Protein AF-A0AAX4EZB4-F1 (afdb_monomer_lite)

Foldseek 3Di:
DAAPPVPDPADDQPADLVLADAPEEAEDPDPCCVQPVVVVVSCCCRVPVDNHDHDYDYPDDDPVVVVVCVVRVNDDDDDDDDPVHPLVVLLVLLVVLVQLLQAALVRHGDDDDDPCSVQSVVLNVPADQALRSLLSVCPPCVVNNPVQSVPPVSSVSNRVSNVCCNPPNDVVSVVVVVD

Secondary structure (DSSP, 8-state):
---TTTTSSS----S-GGG-EEEEEEE---HHHHHTHHHHHHHHHHHH---EEEEEE-SSS-HHHHHHHHHTTT--------TT-HHHHHHHHHHHHHHTTSB-TTS-B-----TTHHHHHHHHHTS-TTHHHHHHHHT-HHHHTTTTTT-HHHHHHHHHHHHHHHHHHHHHHHHTT--

pLDDT: mean 82.61, std 13.81, range [34.97, 97.69]

Structure (mmCIF, N/CA/C/O backbone):
data_AF-A0AAX4EZB4-F1
#
_entry.id   AF-A0AAX4EZB4-F1
#
loop_
_atom_site.group_PDB
_atom_site.id
_atom_site.type_symbol
_atom_site.label_atom_id
_atom_site.label_alt_id
_atom_site.label_comp_id
_atom_site.label_asym_id
_atom_site.label_entity_id
_atom_site.label_seq_id
_atom_site.pdbx_PDB_ins_code
_atom_site.Cartn_x
_atom_site.Cartn_y
_atom_site.Cartn_z
_atom_site.occupancy
_atom_site.B_iso_or_equiv
_atom_site.auth_seq_id
_atom_site.auth_comp_id
_atom_site.auth_asym_id
_atom_site.auth_atom_id
_atom_site.pdbx_PDB_model_num
ATOM 1 N N . MET A 1 1 ? 26.444 1.583 2.476 1.00 36.88 1 MET A N 1
ATOM 2 C CA . MET A 1 1 ? 25.646 0.411 2.890 1.00 36.88 1 MET A CA 1
ATOM 3 C C . MET A 1 1 ? 24.762 0.044 1.710 1.00 36.88 1 MET A C 1
ATOM 5 O O . MET A 1 1 ? 23.974 0.875 1.289 1.00 36.88 1 MET A O 1
ATOM 9 N N . THR A 1 2 ? 25.016 -1.103 1.090 1.00 35.97 2 THR A N 1
ATOM 10 C CA . THR A 1 2 ? 24.441 -1.549 -0.190 1.00 35.97 2 THR A CA 1
ATOM 11 C C . THR A 1 2 ? 22.992 -2.043 -0.032 1.00 35.97 2 THR A C 1
ATOM 13 O O . THR A 1 2 ? 22.628 -2.593 1.004 1.00 35.97 2 THR A O 1
ATOM 16 N N . ALA A 1 3 ? 22.160 -1.765 -1.040 1.00 39.91 3 ALA A N 1
ATOM 17 C CA . ALA A 1 3 ? 20.698 -1.687 -0.982 1.00 39.91 3 ALA A CA 1
ATOM 18 C C . ALA A 1 3 ? 19.960 -2.981 -0.565 1.00 39.91 3 ALA A C 1
ATOM 20 O O . ALA A 1 3 ? 20.114 -4.045 -1.160 1.00 39.91 3 ALA A O 1
ATOM 21 N N . SER A 1 4 ? 19.076 -2.834 0.428 1.00 57.78 4 SER A N 1
ATOM 22 C CA . SER A 1 4 ? 18.297 -3.884 1.109 1.00 57.78 4 SER A CA 1
ATOM 23 C C . SER A 1 4 ? 17.141 -4.495 0.292 1.00 57.78 4 SER A C 1
ATOM 25 O O . SER A 1 4 ? 16.483 -5.404 0.794 1.00 57.78 4 SER A O 1
ATOM 27 N N . LEU A 1 5 ? 16.846 -4.012 -0.921 1.00 54.12 5 LEU A N 1
ATOM 28 C CA . LEU A 1 5 ? 15.716 -4.516 -1.723 1.00 54.12 5 LEU A CA 1
ATOM 29 C C . LEU A 1 5 ? 16.080 -5.725 -2.597 1.00 54.12 5 LEU A C 1
ATOM 31 O O . LEU A 1 5 ? 15.217 -6.543 -2.893 1.00 54.12 5 LEU A O 1
ATOM 35 N N . LEU A 1 6 ? 17.356 -5.895 -2.960 1.00 53.31 6 LEU A N 1
ATOM 36 C CA . LEU A 1 6 ? 17.802 -6.996 -3.830 1.00 53.31 6 LEU A CA 1
ATOM 37 C C . LEU A 1 6 ? 17.779 -8.379 -3.152 1.00 53.31 6 LEU A C 1
ATOM 39 O O . LEU A 1 6 ? 17.970 -9.392 -3.829 1.00 53.31 6 LEU A O 1
ATOM 43 N N . THR A 1 7 ? 17.555 -8.410 -1.835 1.00 52.34 7 THR A N 1
ATOM 44 C CA . THR A 1 7 ? 17.417 -9.616 -1.006 1.00 52.34 7 THR A CA 1
ATOM 45 C C . THR A 1 7 ? 15.968 -9.911 -0.607 1.00 52.34 7 THR A C 1
ATOM 47 O O . THR A 1 7 ? 15.724 -10.890 0.098 1.00 52.34 7 THR A O 1
ATOM 50 N N . ALA A 1 8 ? 15.002 -9.087 -1.027 1.00 58.41 8 ALA A N 1
ATOM 51 C CA . ALA A 1 8 ? 13.588 -9.372 -0.812 1.00 58.41 8 ALA A CA 1
ATOM 52 C C . ALA A 1 8 ? 13.149 -10.575 -1.664 1.00 58.41 8 ALA A C 1
ATOM 54 O O . ALA A 1 8 ? 13.611 -10.741 -2.793 1.00 58.41 8 ALA A O 1
ATOM 55 N N . ASN A 1 9 ? 12.235 -11.398 -1.141 1.00 64.25 9 ASN A N 1
ATOM 56 C CA . ASN A 1 9 ? 11.574 -12.448 -1.918 1.00 64.25 9 ASN A CA 1
ATOM 57 C C . ASN A 1 9 ? 10.537 -11.809 -2.863 1.00 64.25 9 ASN A C 1
ATOM 59 O O . ASN A 1 9 ? 9.343 -11.797 -2.577 1.00 64.25 9 ASN A O 1
ATOM 63 N N . ALA A 1 10 ? 11.025 -11.175 -3.929 1.00 66.62 10 ALA A N 1
ATOM 64 C CA . ALA A 1 10 ? 10.247 -10.434 -4.914 1.00 66.62 10 ALA A CA 1
ATOM 65 C C . ALA A 1 10 ? 10.861 -10.604 -6.310 1.00 66.62 10 ALA A C 1
ATOM 67 O O . ALA A 1 10 ? 12.067 -10.834 -6.443 1.00 66.62 10 ALA A O 1
ATOM 68 N N . GLN A 1 11 ? 10.040 -10.458 -7.353 1.00 71.19 11 GLN A N 1
ATOM 69 C CA . GLN A 1 11 ? 10.550 -10.349 -8.718 1.00 71.19 11 GLN A CA 1
ATOM 70 C C . GLN A 1 11 ? 11.429 -9.097 -8.821 1.00 71.19 11 GLN A C 1
ATOM 72 O O . GLN A 1 11 ? 11.089 -8.035 -8.295 1.00 71.19 11 GLN A O 1
ATOM 77 N N . ARG A 1 12 ? 12.591 -9.248 -9.454 1.00 79.12 12 ARG A N 1
ATOM 78 C CA . ARG A 1 12 ? 13.566 -8.172 -9.656 1.00 79.12 12 ARG A CA 1
ATOM 79 C C . ARG A 1 12 ? 13.613 -7.826 -11.142 1.00 79.12 12 ARG A C 1
ATOM 81 O O . ARG A 1 12 ? 13.384 -8.739 -11.937 1.00 79.12 12 ARG A O 1
ATOM 88 N N . PRO A 1 13 ? 13.973 -6.582 -11.504 1.00 83.25 13 PRO A N 1
ATOM 89 C CA . PRO A 1 13 ? 14.314 -6.257 -12.882 1.00 83.25 13 PRO A CA 1
ATOM 90 C C . PRO A 1 13 ? 15.377 -7.234 -13.394 1.00 83.25 13 PRO A C 1
ATOM 92 O O . PRO A 1 13 ? 16.425 -7.397 -12.762 1.00 83.25 13 PRO A O 1
ATOM 95 N N . ASP A 1 14 ? 15.089 -7.907 -14.501 1.00 86.75 14 ASP A N 1
ATOM 96 C CA . ASP A 1 14 ? 15.988 -8.837 -15.193 1.00 86.75 14 ASP A CA 1
ATOM 97 C C . ASP A 1 14 ? 16.670 -8.199 -16.418 1.00 86.75 14 ASP A C 1
ATOM 99 O O . ASP A 1 14 ? 17.411 -8.863 -17.141 1.00 86.75 14 ASP A O 1
ATOM 103 N N . TYR A 1 15 ? 16.483 -6.889 -16.595 1.00 90.50 15 TYR A N 1
ATOM 104 C CA . TYR A 1 15 ? 17.091 -6.049 -17.623 1.00 90.50 15 TYR A CA 1
ATOM 105 C C . TYR A 1 15 ? 18.150 -5.091 -17.040 1.00 90.50 15 TYR A C 1
ATOM 107 O O . TYR A 1 15 ? 18.144 -4.761 -15.849 1.00 90.50 15 TYR A O 1
ATOM 115 N N . ASP A 1 16 ? 19.073 -4.612 -17.884 1.00 93.00 16 ASP A N 1
ATOM 116 C CA . ASP A 1 16 ? 20.073 -3.614 -17.481 1.00 93.00 16 ASP A CA 1
ATOM 117 C C . ASP A 1 16 ? 19.434 -2.227 -17.366 1.00 93.00 16 ASP A C 1
ATOM 119 O O . ASP A 1 16 ? 19.157 -1.551 -18.350 1.00 93.00 16 ASP A O 1
ATOM 123 N N . ARG A 1 17 ? 19.230 -1.763 -16.135 1.00 93.19 17 ARG A N 1
ATOM 124 C CA . ARG A 1 17 ? 18.614 -0.458 -15.858 1.00 93.19 17 ARG A CA 1
ATOM 125 C C . ARG A 1 17 ? 19.405 0.725 -16.424 1.00 93.19 17 ARG A C 1
ATOM 127 O O . ARG A 1 17 ? 18.817 1.785 -16.618 1.00 93.19 17 ARG A O 1
ATOM 134 N N . ASN A 1 18 ? 20.700 0.563 -16.708 1.00 93.56 18 ASN A N 1
ATOM 135 C CA . ASN A 1 18 ? 21.517 1.628 -17.296 1.00 93.56 18 ASN A CA 1
ATOM 136 C C . ASN A 1 18 ? 21.177 1.898 -18.769 1.00 93.56 18 ASN A C 1
ATOM 138 O O . ASN A 1 18 ? 21.615 2.911 -19.310 1.00 93.56 18 ASN A O 1
ATOM 142 N N . THR A 1 19 ? 20.399 1.026 -19.421 1.00 92.19 19 THR A N 1
ATOM 143 C CA . THR A 1 19 ? 19.931 1.252 -20.795 1.00 92.19 19 THR A CA 1
ATOM 144 C C . THR A 1 19 ? 18.687 2.137 -20.856 1.00 92.19 19 THR A C 1
ATOM 146 O O . THR A 1 19 ? 18.331 2.601 -21.938 1.00 92.19 19 THR A O 1
ATOM 149 N N . LEU A 1 20 ? 18.016 2.391 -19.725 1.00 92.94 20 LEU A N 1
ATOM 150 C CA . LEU A 1 20 ? 16.841 3.258 -19.677 1.00 92.94 20 LEU A CA 1
ATOM 151 C C . LEU A 1 20 ? 17.232 4.732 -19.855 1.00 92.94 20 LEU A C 1
ATOM 153 O O . LEU A 1 20 ? 18.120 5.253 -19.184 1.00 92.94 20 LEU A O 1
ATOM 157 N N . THR A 1 21 ? 16.496 5.434 -20.714 1.00 93.50 21 THR A N 1
ATOM 158 C CA . THR A 1 21 ? 16.595 6.883 -20.919 1.00 93.50 21 THR A CA 1
ATOM 159 C C . THR A 1 21 ? 15.369 7.564 -20.307 1.00 93.50 21 THR A C 1
ATOM 161 O O . THR A 1 21 ? 14.255 7.108 -20.559 1.00 93.50 21 THR A O 1
ATOM 164 N N . PRO A 1 22 ? 15.500 8.669 -19.546 1.00 91.81 22 PRO A N 1
ATOM 165 C CA . PRO A 1 22 ? 14.348 9.407 -19.029 1.00 91.81 22 PRO A CA 1
ATOM 166 C C . PRO A 1 22 ? 13.585 10.078 -20.183 1.00 91.81 22 PRO A C 1
ATOM 168 O O . PRO A 1 22 ? 13.890 11.196 -20.594 1.00 91.81 22 PRO A O 1
ATOM 171 N N . ARG A 1 23 ? 12.601 9.363 -20.733 1.00 93.88 23 ARG A N 1
ATOM 172 C CA . ARG A 1 23 ? 11.768 9.784 -21.872 1.00 93.88 23 ARG A CA 1
ATOM 173 C C . ARG A 1 23 ? 10.395 10.281 -21.428 1.00 93.88 23 ARG A C 1
ATOM 175 O O . ARG A 1 23 ? 9.722 10.968 -22.192 1.00 93.88 23 ARG A O 1
ATOM 182 N N . ILE A 1 24 ? 9.987 9.951 -20.202 1.00 88.00 24 ILE A N 1
ATOM 183 C CA . ILE A 1 24 ? 8.698 10.339 -19.628 1.00 88.00 24 ILE A CA 1
ATOM 184 C C . ILE A 1 24 ? 8.943 11.167 -18.372 1.00 88.00 24 ILE A C 1
ATOM 186 O O . ILE A 1 24 ? 9.644 10.726 -17.469 1.00 88.00 24 ILE A O 1
ATOM 190 N N . VAL A 1 25 ? 8.328 12.346 -18.286 1.00 93.88 25 VAL A N 1
ATOM 191 C CA . VAL A 1 25 ? 8.237 13.101 -17.030 1.00 93.88 25 VAL A CA 1
ATOM 192 C C . VAL A 1 25 ? 6.887 12.805 -16.392 1.00 93.88 25 VAL A C 1
ATOM 194 O O . VAL A 1 25 ? 5.853 12.960 -17.044 1.00 93.88 25 VAL A O 1
ATOM 197 N N . HIS A 1 26 ? 6.886 12.386 -15.129 1.00 87.00 26 HIS A N 1
ATOM 198 C CA . HIS A 1 26 ? 5.665 12.148 -14.365 1.00 87.00 26 HIS A CA 1
ATOM 199 C C . HIS A 1 26 ? 5.576 13.123 -13.190 1.00 87.00 26 HIS A C 1
ATOM 201 O O . HIS A 1 26 ? 6.514 13.266 -12.407 1.00 87.00 26 HIS A O 1
ATOM 207 N N . LEU A 1 27 ? 4.442 13.819 -13.082 1.00 91.38 27 LEU A N 1
ATOM 208 C CA . LEU A 1 27 ? 4.181 14.783 -12.018 1.00 91.38 27 LEU A CA 1
ATOM 209 C C . LEU A 1 27 ? 3.290 14.124 -10.959 1.00 91.38 27 LEU A C 1
ATOM 211 O O . LEU A 1 27 ? 2.111 13.884 -11.210 1.00 91.38 27 LEU A O 1
ATOM 215 N N . GLY A 1 28 ? 3.854 13.855 -9.782 1.00 87.19 28 GLY A N 1
ATOM 216 C CA . GLY A 1 28 ? 3.181 13.209 -8.656 1.00 87.19 28 GLY A CA 1
ATOM 217 C C . GLY A 1 28 ? 3.547 11.732 -8.498 1.00 87.19 28 GLY A C 1
ATOM 218 O O . GLY A 1 28 ? 2.806 10.846 -8.914 1.00 87.19 28 GLY A O 1
ATOM 219 N N . PHE A 1 29 ? 4.650 11.454 -7.803 1.00 88.31 29 PHE A N 1
ATOM 220 C CA . PHE A 1 29 ? 5.124 10.117 -7.441 1.00 88.31 29 PHE A CA 1
ATOM 221 C C . PHE A 1 29 ? 4.273 9.464 -6.331 1.00 88.31 29 PHE A C 1
ATOM 223 O O . PHE A 1 29 ? 4.715 9.196 -5.207 1.00 88.31 29 PHE A O 1
ATOM 230 N N . GLY A 1 30 ? 3.004 9.215 -6.644 1.00 84.62 30 GLY A N 1
ATOM 231 C CA . GLY A 1 30 ? 2.021 8.609 -5.751 1.00 84.62 30 GLY A CA 1
ATOM 232 C C . GLY A 1 30 ? 1.993 7.078 -5.799 1.00 84.62 30 GLY A C 1
ATOM 233 O O . GLY A 1 30 ? 2.641 6.433 -6.624 1.00 84.62 30 GLY A O 1
ATOM 234 N N . ALA A 1 31 ? 1.190 6.478 -4.916 1.00 82.56 31 ALA A N 1
ATOM 235 C CA . ALA A 1 31 ? 1.007 5.025 -4.866 1.00 82.56 31 ALA A CA 1
ATOM 236 C C . ALA A 1 31 ? 0.412 4.457 -6.166 1.00 82.56 31 ALA A C 1
ATOM 238 O O . ALA A 1 31 ? 0.851 3.408 -6.627 1.00 82.56 31 ALA A O 1
ATOM 239 N N . PHE A 1 32 ? -0.537 5.170 -6.785 1.00 79.88 32 PHE A N 1
ATOM 240 C CA . PHE A 1 32 ? -1.159 4.737 -8.037 1.00 79.88 32 PHE A CA 1
ATOM 241 C C . PHE A 1 32 ? -0.161 4.699 -9.199 1.00 79.88 32 PHE A C 1
ATOM 243 O O . PHE A 1 32 ? -0.097 3.695 -9.899 1.00 79.88 32 PHE A O 1
ATOM 250 N N . HIS A 1 33 ? 0.668 5.742 -9.347 1.00 88.56 33 HIS A N 1
ATOM 251 C CA . HIS A 1 33 ? 1.723 5.774 -10.363 1.00 88.56 33 HIS A CA 1
ATOM 252 C C . HIS A 1 33 ? 2.623 4.535 -10.288 1.00 88.56 33 HIS A C 1
ATOM 254 O O . HIS A 1 33 ? 2.793 3.808 -11.271 1.00 88.56 33 HIS A O 1
ATOM 260 N N . ARG A 1 34 ? 3.129 4.265 -9.079 1.00 89.25 34 ARG A N 1
ATOM 261 C CA . ARG A 1 34 ? 3.994 3.118 -8.796 1.00 89.25 34 ARG A CA 1
ATOM 262 C C . ARG A 1 34 ? 3.326 1.781 -9.090 1.00 89.25 34 ARG A C 1
ATOM 264 O O . ARG A 1 34 ? 3.976 0.902 -9.634 1.00 89.25 34 ARG A O 1
ATOM 271 N N . ALA A 1 35 ? 2.059 1.617 -8.715 1.00 80.88 35 ALA A N 1
ATOM 272 C CA . ALA A 1 35 ? 1.343 0.350 -8.849 1.00 80.88 35 ALA A CA 1
ATOM 273 C C . ALA A 1 35 ? 0.746 0.114 -10.247 1.00 80.88 35 ALA A C 1
ATOM 275 O O . ALA A 1 35 ? 0.222 -0.968 -10.499 1.00 80.88 35 ALA A O 1
ATOM 276 N N . HIS A 1 36 ? 0.785 1.110 -11.137 1.00 71.31 36 HIS A N 1
ATOM 277 C CA . HIS A 1 36 ? 0.140 1.030 -12.443 1.00 71.31 36 HIS A CA 1
ATOM 278 C C . HIS A 1 36 ? 1.087 1.417 -13.584 1.00 71.31 36 HIS A C 1
ATOM 280 O O . HIS A 1 36 ? 1.629 0.537 -14.243 1.00 71.31 36 HIS A O 1
ATOM 286 N N . GLN A 1 37 ? 1.312 2.710 -13.843 1.00 86.12 37 GLN A N 1
ATOM 287 C CA . GLN A 1 37 ? 2.099 3.163 -14.999 1.00 86.12 37 GLN A CA 1
ATOM 288 C C . GLN A 1 37 ? 3.545 2.654 -14.947 1.00 86.12 37 GLN A C 1
ATOM 290 O O . GLN A 1 37 ? 4.060 2.178 -15.958 1.00 86.12 37 GLN A O 1
ATOM 295 N N . ALA A 1 38 ? 4.173 2.703 -13.769 1.00 89.62 38 ALA A N 1
ATOM 296 C CA . ALA A 1 38 ? 5.540 2.226 -13.601 1.00 89.62 38 ALA A CA 1
ATOM 297 C C . ALA A 1 38 ? 5.659 0.703 -13.803 1.00 89.62 38 ALA A C 1
ATOM 299 O O . ALA A 1 38 ? 6.639 0.253 -14.386 1.00 89.62 38 ALA A O 1
ATOM 300 N N . VAL A 1 39 ? 4.640 -0.080 -13.415 1.00 86.56 39 VAL A N 1
ATOM 301 C CA . VAL A 1 39 ? 4.594 -1.538 -13.653 1.00 86.56 39 VAL A CA 1
ATOM 302 C C . VAL A 1 39 ? 4.567 -1.857 -15.148 1.00 86.56 39 VAL A C 1
ATOM 304 O O . VAL A 1 39 ? 5.266 -2.760 -15.598 1.00 86.56 39 VAL A O 1
ATOM 307 N N . TYR A 1 40 ? 3.792 -1.115 -15.945 1.00 79.94 40 TYR A N 1
ATOM 308 C CA . TYR A 1 40 ? 3.778 -1.324 -17.397 1.00 79.94 40 TYR A CA 1
ATOM 309 C C . TYR A 1 40 ? 5.114 -0.962 -18.047 1.00 79.94 40 TYR A C 1
ATOM 311 O O . TYR A 1 40 ? 5.566 -1.686 -18.929 1.00 79.94 40 TYR A O 1
ATOM 319 N N . ALA A 1 41 ? 5.759 0.128 -17.623 1.00 88.00 41 ALA A N 1
ATOM 320 C CA . ALA A 1 41 ? 7.075 0.488 -18.147 1.00 88.00 41 ALA A CA 1
ATOM 321 C C . ALA A 1 41 ? 8.152 -0.541 -17.772 1.00 88.00 41 ALA A C 1
ATOM 323 O O . ALA A 1 41 ? 8.954 -0.904 -18.628 1.00 88.00 41 ALA A O 1
ATOM 324 N N . ASP A 1 42 ? 8.120 -1.061 -16.543 1.00 89.81 42 ASP A N 1
ATOM 325 C CA . ASP A 1 42 ? 8.998 -2.145 -16.091 1.00 89.81 42 ASP A CA 1
ATOM 326 C C . ASP A 1 42 ? 8.815 -3.417 -16.938 1.00 89.81 42 ASP A C 1
ATOM 328 O O . ASP A 1 42 ? 9.790 -3.952 -17.462 1.00 89.81 42 ASP A O 1
ATOM 332 N N . ARG A 1 43 ? 7.562 -3.832 -17.189 1.00 84.06 43 ARG A N 1
ATOM 333 C CA . ARG A 1 43 ? 7.253 -4.955 -18.096 1.00 84.06 43 ARG A CA 1
ATOM 334 C C . ARG A 1 43 ? 7.738 -4.712 -19.523 1.00 84.06 43 ARG A C 1
ATOM 336 O O . ARG A 1 43 ? 8.300 -5.610 -20.135 1.00 84.06 43 ARG A O 1
ATOM 343 N N . LEU A 1 44 ? 7.557 -3.506 -20.067 1.00 86.25 44 LEU A N 1
ATOM 344 C CA . LEU A 1 44 ? 8.050 -3.169 -21.408 1.00 86.25 44 LEU A CA 1
ATOM 345 C C . LEU A 1 44 ? 9.583 -3.218 -21.490 1.00 86.25 44 LEU A C 1
ATOM 347 O O . LEU A 1 44 ? 10.125 -3.621 -22.519 1.00 86.25 44 LEU A O 1
ATOM 351 N N . ALA A 1 45 ? 10.286 -2.808 -20.435 1.00 89.50 45 ALA A N 1
ATOM 352 C CA . ALA A 1 45 ? 11.740 -2.912 -20.372 1.00 89.50 45 ALA A CA 1
ATOM 353 C C . ALA A 1 45 ? 12.194 -4.381 -20.317 1.00 89.50 45 ALA A C 1
ATOM 355 O O . ALA A 1 45 ? 13.061 -4.776 -21.096 1.00 89.50 45 ALA A O 1
ATOM 356 N N . ALA A 1 46 ? 11.553 -5.195 -19.472 1.00 86.38 46 ALA A N 1
ATOM 357 C CA . ALA A 1 46 ? 11.866 -6.614 -19.295 1.00 86.38 46 ALA A CA 1
ATOM 358 C C . ALA A 1 46 ? 11.534 -7.472 -20.530 1.00 86.38 46 ALA A C 1
ATOM 360 O O . ALA A 1 46 ? 12.367 -8.226 -21.027 1.00 86.38 46 ALA A O 1
ATOM 361 N N . GLU A 1 47 ? 10.314 -7.347 -21.052 1.00 91.50 47 GLU A N 1
ATOM 362 C CA . GLU A 1 47 ? 9.763 -8.269 -22.055 1.00 91.50 47 GLU A CA 1
ATOM 363 C C . GLU A 1 47 ? 9.982 -7.785 -23.496 1.00 91.50 47 GLU A C 1
ATOM 365 O O . GLU A 1 47 ? 9.935 -8.577 -24.440 1.00 91.50 47 GLU A O 1
ATOM 370 N N . HIS A 1 48 ? 10.229 -6.485 -23.684 1.00 92.31 48 HIS A N 1
ATOM 371 C CA . HIS A 1 48 ? 10.285 -5.859 -25.008 1.00 92.31 48 HIS A CA 1
ATOM 372 C C . HIS A 1 48 ? 11.512 -4.968 -25.233 1.00 92.31 48 HIS A C 1
ATOM 374 O O . HIS A 1 48 ? 11.566 -4.271 -26.247 1.00 92.31 48 HIS A O 1
ATOM 380 N N . ALA A 1 49 ? 12.495 -4.993 -24.324 1.00 92.25 49 ALA A N 1
ATOM 381 C CA . ALA A 1 49 ? 13.718 -4.189 -24.404 1.00 92.25 49 ALA A CA 1
ATOM 382 C C . ALA A 1 49 ? 13.452 -2.683 -24.612 1.00 92.25 49 ALA A C 1
ATOM 384 O O . ALA A 1 49 ? 14.219 -1.987 -25.282 1.00 92.25 49 ALA A O 1
ATOM 385 N N . SER A 1 50 ? 12.344 -2.178 -24.062 1.00 94.06 50 SER A N 1
ATOM 386 C CA . SER A 1 50 ? 12.043 -0.748 -24.074 1.00 94.06 50 SER A CA 1
ATOM 387 C C . SER A 1 50 ? 13.095 0.027 -23.285 1.00 94.06 50 SER A C 1
ATOM 389 O O . SER A 1 50 ? 13.470 -0.360 -22.181 1.00 94.06 50 SER A O 1
ATOM 391 N N . ASP A 1 51 ? 13.525 1.166 -23.821 1.00 95.44 51 ASP A N 1
ATOM 392 C CA . ASP A 1 51 ? 14.459 2.081 -23.164 1.00 95.44 51 ASP A CA 1
ATOM 393 C C . ASP A 1 51 ? 13.754 3.279 -22.497 1.00 95.44 51 ASP A C 1
ATOM 395 O O . ASP A 1 51 ? 14.393 4.269 -22.138 1.00 95.44 51 ASP A O 1
ATOM 399 N N . TRP A 1 52 ? 12.429 3.227 -22.345 1.00 94.38 52 TRP A N 1
ATOM 400 C CA . TRP A 1 52 ? 11.634 4.324 -21.794 1.00 94.38 52 TRP A CA 1
ATOM 401 C C . TRP A 1 52 ? 11.650 4.319 -20.264 1.00 94.38 52 TRP A C 1
ATOM 403 O O . TRP A 1 52 ? 10.889 3.605 -19.618 1.00 94.38 52 TRP A O 1
ATOM 413 N N . GLY A 1 53 ? 12.496 5.170 -19.689 1.00 91.44 53 GLY A N 1
ATOM 414 C CA . GLY A 1 53 ? 12.544 5.473 -18.262 1.00 91.44 53 GLY A CA 1
ATOM 415 C C . GLY A 1 53 ? 11.721 6.704 -17.864 1.00 91.44 53 GLY A C 1
ATOM 416 O O . GLY A 1 53 ? 11.410 7.577 -18.686 1.00 91.44 53 GLY A O 1
ATOM 417 N N . TYR A 1 54 ? 11.420 6.785 -16.567 1.00 93.50 54 TYR A N 1
ATOM 418 C CA . TYR A 1 54 ? 10.723 7.906 -15.937 1.00 93.50 54 TYR A CA 1
ATOM 419 C C . TYR A 1 54 ? 11.681 8.908 -15.281 1.00 93.50 54 TYR A C 1
ATOM 421 O O . TYR A 1 54 ? 12.718 8.551 -14.724 1.00 93.50 54 TYR A O 1
ATOM 429 N N . CYS A 1 55 ? 11.278 10.175 -15.305 1.00 92.69 55 CYS A N 1
ATOM 430 C CA . CYS A 1 55 ? 11.724 11.224 -14.405 1.00 92.69 55 CYS A CA 1
ATOM 431 C C . CYS A 1 55 ? 10.522 11.661 -13.560 1.00 92.69 55 CYS A C 1
ATOM 433 O O . CYS A 1 55 ? 9.628 12.362 -14.041 1.00 92.69 55 CYS A O 1
ATOM 435 N N . ASP A 1 56 ? 10.490 11.209 -12.311 1.00 90.94 56 ASP A N 1
ATOM 436 C CA . ASP A 1 56 ? 9.423 11.523 -11.367 1.00 90.94 56 ASP A CA 1
ATOM 437 C C . ASP A 1 56 ? 9.692 12.832 -10.623 1.00 90.94 56 ASP A C 1
ATOM 439 O O . ASP A 1 56 ? 10.773 13.049 -10.069 1.00 90.94 56 ASP A O 1
ATOM 443 N N . ILE A 1 57 ? 8.682 13.699 -10.581 1.00 86.88 57 ILE A N 1
ATOM 444 C CA . ILE A 1 57 ? 8.736 15.002 -9.919 1.00 86.88 57 ILE A CA 1
ATOM 445 C C . ILE A 1 57 ? 7.517 15.144 -9.010 1.00 86.88 57 ILE A C 1
ATOM 447 O O . ILE A 1 57 ? 6.381 15.011 -9.458 1.00 86.88 57 ILE A O 1
ATOM 451 N N . ASN A 1 58 ? 7.737 15.499 -7.745 1.00 84.50 58 ASN A N 1
ATOM 452 C CA . ASN A 1 58 ? 6.677 15.997 -6.873 1.00 84.50 58 ASN A CA 1
ATOM 453 C C . ASN A 1 58 ? 6.720 17.524 -6.839 1.00 84.50 58 ASN A C 1
ATOM 455 O O . ASN A 1 58 ? 7.769 18.106 -6.575 1.00 84.50 58 ASN A O 1
ATOM 459 N N . LEU A 1 59 ? 5.583 18.168 -7.116 1.00 80.81 59 LEU A N 1
ATOM 460 C CA . LEU A 1 59 ? 5.465 19.629 -7.069 1.00 80.81 59 LEU A CA 1
ATOM 461 C C . LEU A 1 59 ? 5.113 20.145 -5.666 1.00 80.81 59 LEU A C 1
ATOM 463 O O . LEU A 1 59 ? 5.491 21.258 -5.318 1.00 80.81 59 LEU A O 1
ATOM 467 N N . ILE A 1 60 ? 4.372 19.355 -4.882 1.00 79.06 60 ILE A N 1
ATOM 468 C CA . ILE A 1 60 ? 3.921 19.688 -3.527 1.00 79.06 60 ILE A CA 1
ATOM 469 C C . ILE A 1 60 ? 3.959 18.404 -2.690 1.00 79.06 60 ILE A C 1
ATOM 471 O O . ILE A 1 60 ? 3.303 17.427 -3.053 1.00 79.06 60 ILE A O 1
ATOM 475 N N . GLY A 1 61 ? 4.702 18.420 -1.579 1.00 77.31 61 GLY A N 1
ATOM 476 C CA . GLY A 1 61 ? 4.836 17.289 -0.658 1.00 77.31 61 GLY A CA 1
ATOM 477 C C . GLY A 1 61 ? 5.622 16.095 -1.218 1.00 77.31 61 GLY A C 1
ATOM 478 O O . GLY A 1 61 ? 6.013 16.046 -2.384 1.00 77.31 61 GLY A O 1
ATOM 479 N N . GLY A 1 62 ? 5.855 15.088 -0.373 1.00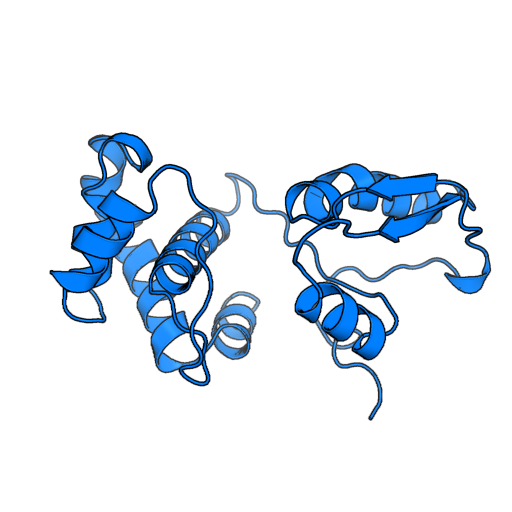 73.00 62 GLY A N 1
ATOM 480 C CA . GLY A 1 62 ? 6.514 13.836 -0.764 1.00 73.00 62 GLY A CA 1
ATOM 481 C C . GLY A 1 62 ? 8.043 13.911 -0.859 1.00 73.00 62 GLY A C 1
ATOM 482 O O . GLY A 1 62 ? 8.670 13.049 -1.475 1.00 73.00 62 GLY A O 1
ATOM 483 N N . GLU A 1 63 ? 8.667 14.905 -0.227 1.00 82.44 63 GLU A N 1
ATOM 484 C CA . GLU A 1 63 ? 10.122 15.076 -0.153 1.00 82.44 63 GLU A CA 1
ATOM 485 C C . GLU A 1 63 ? 10.795 13.848 0.467 1.00 82.44 63 GLU A C 1
ATOM 487 O O . GLU A 1 63 ? 11.813 13.362 -0.033 1.00 82.44 63 GLU A O 1
ATOM 492 N N . GLN A 1 64 ? 10.183 13.301 1.521 1.00 78.31 64 GLN A N 1
ATOM 493 C CA . GLN A 1 64 ? 10.672 12.100 2.191 1.00 78.31 64 GLN A CA 1
ATOM 494 C C . GLN A 1 64 ? 10.652 10.881 1.258 1.00 78.31 64 GLN A C 1
ATOM 496 O O . GLN A 1 64 ? 11.632 10.146 1.202 1.00 78.31 64 GLN A O 1
ATOM 501 N N . GLN A 1 65 ? 9.595 10.713 0.459 1.00 77.19 65 GLN A N 1
ATOM 502 C CA . GLN A 1 65 ? 9.465 9.596 -0.485 1.00 77.19 65 GLN A CA 1
ATOM 503 C C . GLN A 1 65 ? 10.543 9.658 -1.579 1.00 77.19 65 GLN A C 1
ATOM 505 O O . GLN A 1 65 ? 11.142 8.640 -1.924 1.00 77.19 65 GLN A O 1
ATOM 510 N N . ILE A 1 66 ? 10.843 10.858 -2.090 1.00 82.19 66 ILE A N 1
ATOM 511 C CA . ILE A 1 66 ? 11.943 11.069 -3.043 1.00 82.19 66 ILE A CA 1
ATOM 512 C C . ILE A 1 66 ? 13.303 10.794 -2.384 1.00 82.19 66 ILE A C 1
ATOM 514 O O . ILE A 1 66 ? 14.190 10.205 -3.009 1.00 82.19 66 ILE A O 1
ATOM 518 N N . ALA A 1 67 ? 13.490 11.194 -1.123 1.00 83.50 67 ALA A N 1
ATOM 519 C CA . ALA A 1 67 ? 14.713 10.908 -0.378 1.00 83.50 67 ALA A CA 1
ATOM 520 C C . ALA A 1 67 ? 14.904 9.400 -0.128 1.00 83.50 67 ALA A C 1
ATOM 522 O O . ALA A 1 67 ? 16.019 8.894 -0.279 1.00 83.50 67 ALA A O 1
ATOM 523 N N . ASP A 1 68 ? 13.830 8.680 0.203 1.00 80.00 68 ASP A N 1
ATOM 524 C CA . ASP A 1 68 ? 13.823 7.223 0.362 1.00 80.00 68 ASP A CA 1
ATOM 525 C C . ASP A 1 68 ? 14.211 6.520 -0.942 1.00 80.00 68 ASP A C 1
ATOM 527 O O . ASP A 1 68 ? 15.128 5.699 -0.942 1.00 80.00 68 ASP A O 1
ATOM 531 N N . LEU A 1 69 ? 13.605 6.905 -2.071 1.00 84.06 69 LEU A N 1
ATO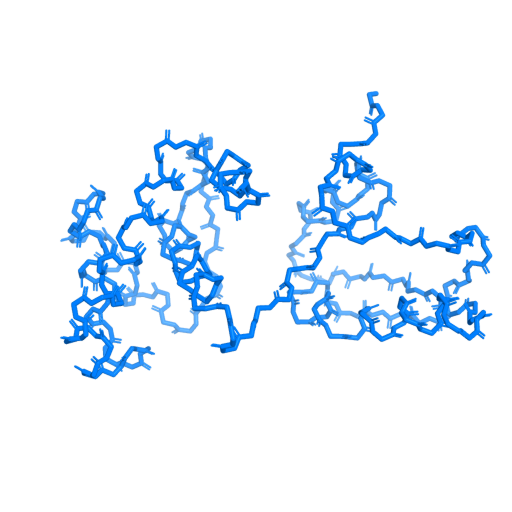M 532 C CA . LEU A 1 69 ? 13.964 6.370 -3.387 1.00 84.06 69 LEU A CA 1
ATOM 533 C C . LEU A 1 69 ? 15.446 6.556 -3.702 1.00 84.06 69 LEU A C 1
ATOM 535 O O . LEU A 1 69 ? 16.112 5.605 -4.100 1.00 84.06 69 LEU A O 1
ATOM 539 N N . LYS A 1 70 ? 15.990 7.762 -3.500 1.00 87.00 70 LYS A N 1
ATOM 540 C CA . LYS A 1 70 ? 17.410 8.041 -3.768 1.00 87.00 70 LYS A CA 1
ATOM 541 C C . LYS A 1 70 ? 18.336 7.145 -2.945 1.00 87.00 70 LYS A C 1
ATOM 543 O O . LYS A 1 70 ? 19.351 6.687 -3.460 1.00 87.00 70 LYS A O 1
ATOM 548 N N . ARG A 1 71 ? 17.983 6.851 -1.687 1.00 85.94 71 ARG A N 1
ATOM 549 C CA . ARG A 1 71 ? 18.737 5.909 -0.837 1.00 85.94 71 ARG A CA 1
ATOM 550 C C . ARG A 1 71 ? 18.635 4.455 -1.301 1.00 85.94 71 ARG A C 1
ATOM 552 O O . ARG A 1 71 ? 19.499 3.653 -0.957 1.00 85.94 71 ARG A O 1
ATOM 559 N N . GLN A 1 72 ? 17.600 4.123 -2.062 1.00 80.44 72 GLN A N 1
ATOM 560 C CA . GLN A 1 72 ? 17.314 2.783 -2.569 1.00 80.44 72 GLN A CA 1
ATOM 561 C C . GLN A 1 72 ? 17.708 2.609 -4.039 1.00 80.44 72 GLN A C 1
ATOM 563 O O . GLN A 1 72 ? 17.169 1.730 -4.703 1.00 80.44 72 GLN A O 1
ATOM 568 N N . ASP A 1 73 ? 18.620 3.436 -4.559 1.00 87.62 73 ASP A N 1
ATOM 569 C CA . ASP A 1 73 ? 19.010 3.405 -5.975 1.00 87.62 73 ASP A CA 1
ATOM 570 C C . ASP A 1 73 ? 17.798 3.546 -6.917 1.00 87.62 73 ASP A C 1
ATOM 572 O O . ASP A 1 73 ? 17.692 2.889 -7.946 1.00 87.62 73 ASP A O 1
ATOM 576 N N . LEU A 1 74 ? 16.830 4.379 -6.522 1.00 88.44 74 LEU A N 1
ATOM 577 C CA . LEU A 1 74 ? 15.556 4.617 -7.209 1.00 88.44 74 LEU A CA 1
ATOM 578 C C . LEU A 1 74 ? 14.661 3.372 -7.355 1.00 88.44 74 LEU A C 1
ATOM 580 O O . LEU A 1 74 ? 13.720 3.378 -8.143 1.00 88.44 74 LEU A O 1
ATOM 584 N N . LEU A 1 75 ? 14.918 2.316 -6.579 1.00 85.94 75 LEU A N 1
ATOM 585 C CA . LEU A 1 75 ? 14.084 1.119 -6.536 1.00 85.94 75 LEU A CA 1
ATOM 586 C C . LEU A 1 75 ? 12.951 1.261 -5.514 1.00 85.94 75 LEU A C 1
ATOM 588 O O . LEU A 1 75 ? 13.107 1.840 -4.434 1.00 85.94 75 LEU A O 1
ATOM 592 N N . PHE A 1 76 ? 11.819 0.643 -5.839 1.00 84.00 76 PHE A N 1
ATOM 593 C CA . PHE A 1 76 ? 10.690 0.418 -4.945 1.00 84.00 76 PHE A CA 1
ATOM 594 C C . PHE A 1 76 ? 10.068 -0.951 -5.241 1.00 84.00 76 PHE A C 1
ATOM 596 O O . PHE A 1 76 ? 10.352 -1.563 -6.268 1.00 84.00 76 PHE A O 1
ATOM 603 N N . SER A 1 77 ? 9.221 -1.438 -4.337 1.00 80.69 77 SER A N 1
ATOM 604 C CA . SER A 1 77 ? 8.496 -2.700 -4.513 1.00 80.69 77 SER A CA 1
ATOM 605 C C . SER A 1 77 ? 7.010 -2.443 -4.739 1.00 80.69 77 SER A C 1
ATOM 607 O O . SER A 1 77 ? 6.418 -1.580 -4.088 1.00 80.69 77 SER A O 1
ATOM 609 N N . VAL A 1 78 ? 6.407 -3.229 -5.628 1.00 76.50 78 VAL A N 1
ATOM 610 C CA . VAL A 1 78 ? 4.954 -3.312 -5.813 1.00 76.50 78 VAL A CA 1
ATOM 611 C C . VAL A 1 78 ? 4.516 -4.701 -5.375 1.00 76.50 78 VAL A C 1
ATOM 613 O O . VAL A 1 78 ? 5.086 -5.698 -5.808 1.00 76.50 78 VAL A O 1
ATOM 616 N N . ALA A 1 79 ? 3.522 -4.766 -4.494 1.00 72.00 79 ALA A N 1
ATOM 617 C CA . ALA A 1 79 ? 2.915 -6.022 -4.081 1.00 72.00 79 ALA A CA 1
ATOM 618 C C . ALA A 1 79 ? 1.569 -6.180 -4.797 1.00 72.00 79 ALA A C 1
ATOM 620 O O . ALA A 1 79 ? 0.633 -5.426 -4.530 1.00 72.00 79 ALA A O 1
ATOM 621 N N . GLU A 1 80 ? 1.475 -7.151 -5.705 1.00 58.59 80 GLU A N 1
ATOM 622 C CA . GLU A 1 80 ? 0.212 -7.526 -6.343 1.00 58.59 80 GLU A CA 1
ATOM 623 C C . GLU A 1 80 ? -0.589 -8.458 -5.422 1.00 58.59 80 GLU A C 1
ATOM 625 O O . GLU A 1 80 ? -0.046 -9.353 -4.773 1.00 58.59 80 GLU A O 1
ATOM 630 N N . MET A 1 81 ? -1.900 -8.228 -5.333 1.00 52.19 81 MET A N 1
ATOM 631 C CA . MET A 1 81 ? -2.788 -8.935 -4.409 1.00 52.19 81 MET A CA 1
ATOM 632 C C . MET A 1 81 ? -4.102 -9.270 -5.125 1.00 52.19 81 MET A C 1
ATOM 634 O O . MET A 1 81 ? -4.823 -8.361 -5.535 1.00 52.19 81 MET A O 1
ATOM 638 N N . SER A 1 82 ? -4.437 -10.556 -5.279 1.00 43.09 82 SER A N 1
ATOM 639 C CA . SER A 1 82 ? -5.641 -11.002 -6.003 1.00 43.09 82 SER A CA 1
ATOM 640 C C . SER A 1 82 ? -6.653 -11.728 -5.096 1.00 43.09 82 SER A C 1
ATOM 642 O O . SER A 1 82 ? -6.311 -12.144 -3.989 1.00 43.09 82 SER A O 1
ATOM 644 N N . PRO A 1 83 ? -7.911 -11.931 -5.544 1.00 34.97 83 PRO A N 1
ATOM 645 C CA . PRO A 1 83 ? -8.916 -12.709 -4.811 1.00 34.97 83 PRO A CA 1
ATOM 646 C C . PRO A 1 83 ? -8.539 -14.180 -4.583 1.00 34.97 83 PRO A C 1
ATOM 648 O O . PRO A 1 83 ? -9.094 -14.804 -3.683 1.00 34.97 83 PRO A O 1
ATOM 651 N N . GLN A 1 84 ? -7.596 -14.734 -5.355 1.00 51.03 84 GLN A N 1
ATOM 652 C CA . GLN A 1 84 ? -7.037 -16.066 -5.091 1.00 51.03 84 GLN A CA 1
ATOM 653 C C . GLN A 1 84 ? -6.054 -16.067 -3.896 1.00 51.03 84 GLN A C 1
ATOM 655 O O . GLN A 1 84 ? -5.653 -17.134 -3.441 1.00 51.03 84 GLN A O 1
ATOM 660 N N . ALA A 1 85 ? -5.721 -14.891 -3.342 1.00 50.81 85 ALA A N 1
ATOM 661 C CA . ALA A 1 85 ? -4.877 -14.682 -2.167 1.00 50.81 85 ALA A CA 1
ATOM 662 C C . ALA A 1 85 ? -5.557 -13.725 -1.154 1.00 50.81 85 ALA A C 1
ATOM 664 O O . ALA A 1 85 ? -5.196 -12.555 -1.013 1.00 50.81 85 ALA A O 1
ATOM 665 N N . TRP A 1 86 ? -6.553 -14.231 -0.412 1.00 52.00 86 TRP A N 1
ATOM 666 C CA . TRP A 1 86 ? -7.333 -13.488 0.603 1.00 52.00 86 TRP A CA 1
ATOM 667 C C . TRP A 1 86 ? -6.474 -12.735 1.640 1.00 52.00 86 TRP A C 1
ATOM 669 O O . TRP A 1 86 ? -6.837 -11.650 2.090 1.00 52.00 86 TRP A O 1
ATOM 679 N N . TYR A 1 87 ? -5.308 -13.276 1.996 1.00 52.38 87 TYR A N 1
ATOM 680 C CA . TYR A 1 87 ? -4.419 -12.731 3.027 1.00 52.38 87 TYR A CA 1
ATOM 681 C C . TYR A 1 87 ? -3.879 -11.337 2.698 1.00 52.38 87 TYR A C 1
ATOM 683 O O . TYR A 1 87 ? -3.785 -10.481 3.575 1.00 52.38 87 TYR A O 1
ATOM 691 N N . CYS A 1 88 ? -3.584 -11.077 1.429 1.00 50.50 88 CYS A N 1
ATOM 692 C CA . CYS A 1 88 ? -2.911 -9.860 1.006 1.00 50.50 88 CYS A CA 1
ATOM 693 C C . CYS A 1 88 ? -3.835 -8.627 1.078 1.00 50.50 88 CYS A C 1
ATOM 695 O O . CYS A 1 88 ? -3.453 -7.605 1.650 1.00 50.50 88 CYS A O 1
ATOM 697 N N . ARG A 1 89 ? -5.097 -8.743 0.632 1.00 56.72 89 ARG A N 1
ATOM 698 C CA . ARG A 1 89 ? -6.095 -7.657 0.749 1.00 56.72 89 ARG A CA 1
ATOM 699 C C . ARG A 1 89 ? -6.306 -7.235 2.204 1.00 56.72 89 ARG A C 1
ATOM 701 O O . ARG A 1 89 ? -6.442 -6.050 2.497 1.00 56.72 89 ARG A O 1
ATOM 708 N N . VAL A 1 90 ? -6.291 -8.200 3.117 1.00 68.38 90 VAL A N 1
ATOM 709 C CA . VAL A 1 90 ? -6.514 -7.948 4.538 1.00 68.38 90 VAL A CA 1
ATOM 710 C C . VAL A 1 90 ? -5.304 -7.282 5.211 1.00 68.38 90 VAL A C 1
ATOM 712 O O . VAL A 1 90 ? -5.479 -6.417 6.068 1.00 68.38 90 VAL A O 1
ATOM 715 N N . VAL A 1 91 ? -4.082 -7.602 4.773 1.00 71.81 91 VAL A N 1
ATOM 716 C CA . VAL A 1 91 ? -2.857 -6.894 5.191 1.00 71.81 91 VAL A CA 1
ATOM 717 C C . VAL A 1 91 ? -2.874 -5.441 4.719 1.00 71.81 91 VAL A C 1
ATOM 719 O O . VAL A 1 91 ? -2.496 -4.560 5.483 1.00 71.81 91 VAL A O 1
ATOM 722 N N . GLY A 1 92 ? -3.361 -5.169 3.504 1.00 72.50 92 GLY A N 1
ATOM 723 C CA . GLY A 1 92 ? -3.536 -3.802 3.003 1.00 72.50 92 GLY A CA 1
ATOM 724 C C . GLY A 1 92 ? -4.489 -2.971 3.870 1.00 72.50 92 GLY A C 1
ATOM 725 O O . GLY A 1 92 ? -4.159 -1.845 4.237 1.00 72.50 92 GLY A O 1
ATOM 726 N N . VAL A 1 93 ? -5.624 -3.552 4.280 1.00 82.06 93 VAL A N 1
ATOM 727 C CA . VAL A 1 93 ? -6.564 -2.912 5.222 1.00 82.06 93 VAL A CA 1
ATOM 728 C C . VAL A 1 93 ? -5.893 -2.649 6.572 1.00 82.06 93 VAL A C 1
ATOM 730 O O . VAL A 1 93 ? -5.989 -1.544 7.099 1.00 82.06 93 VAL A O 1
ATOM 733 N N . ALA A 1 94 ? -5.163 -3.625 7.115 1.00 85.94 94 ALA A N 1
ATOM 734 C CA . ALA A 1 94 ? -4.431 -3.462 8.369 1.00 85.94 94 ALA A CA 1
ATOM 735 C C . ALA A 1 94 ? -3.325 -2.388 8.283 1.00 85.94 94 ALA A C 1
ATOM 737 O O . ALA A 1 94 ? -3.143 -1.608 9.218 1.00 85.94 94 ALA A O 1
ATOM 738 N N . GLY A 1 95 ? -2.619 -2.313 7.152 1.00 87.19 95 GLY A N 1
ATOM 739 C CA . GLY A 1 95 ? -1.621 -1.284 6.864 1.00 87.19 95 GLY A CA 1
ATOM 740 C C . GLY A 1 95 ? -2.236 0.109 6.781 1.00 87.19 95 GLY A C 1
ATOM 741 O O . GLY A 1 95 ? -1.722 1.040 7.396 1.00 87.19 95 GLY A O 1
ATOM 742 N N . TRP A 1 96 ? -3.382 0.241 6.109 1.00 91.75 96 TRP A N 1
ATOM 743 C CA . TRP A 1 96 ? -4.149 1.485 6.093 1.00 91.75 96 TRP A CA 1
ATOM 744 C C . TRP A 1 96 ? -4.606 1.883 7.503 1.00 91.75 96 TRP A C 1
ATOM 746 O O . TRP A 1 96 ? -4.402 3.026 7.901 1.00 91.75 96 TRP A O 1
ATOM 756 N N . MET A 1 97 ? -5.108 0.941 8.310 1.00 93.75 97 MET A N 1
ATOM 757 C CA . MET A 1 97 ? -5.479 1.206 9.709 1.00 93.75 97 MET A CA 1
ATOM 758 C C . MET A 1 97 ? -4.289 1.685 10.552 1.00 93.75 97 MET A C 1
ATOM 760 O O . MET A 1 97 ? -4.447 2.535 11.429 1.00 93.75 97 MET A O 1
ATOM 764 N N . ARG A 1 98 ? -3.085 1.162 10.289 1.00 92.88 98 ARG A N 1
ATOM 765 C CA . ARG A 1 98 ? -1.852 1.621 10.941 1.00 92.88 98 ARG A CA 1
ATOM 766 C C . ARG A 1 98 ? -1.445 3.021 10.474 1.00 92.88 98 ARG A C 1
ATOM 768 O O . ARG A 1 98 ? -1.026 3.811 11.319 1.00 92.88 98 ARG A O 1
ATOM 775 N N . TYR A 1 99 ? -1.590 3.309 9.178 1.00 89.44 99 TYR A N 1
ATOM 776 C CA . TYR A 1 99 ? -1.316 4.611 8.562 1.00 89.44 99 TYR A CA 1
ATOM 777 C C . TYR A 1 99 ? -2.222 5.704 9.132 1.00 89.44 99 TYR A C 1
ATOM 779 O O . TYR A 1 99 ? -1.710 6.685 9.659 1.00 89.44 99 TYR A O 1
ATOM 787 N N . VAL A 1 100 ? -3.548 5.508 9.136 1.00 92.06 100 VAL A N 1
ATOM 788 C CA . VAL A 1 100 ? -4.511 6.501 9.662 1.00 92.06 100 VAL A CA 1
ATOM 789 C C . VAL A 1 100 ? -4.372 6.739 11.167 1.00 92.06 100 VAL A C 1
ATOM 791 O O . VAL A 1 100 ? -4.896 7.720 11.684 1.00 92.06 100 VAL A O 1
ATOM 794 N N . GLY A 1 101 ? -3.612 5.890 11.869 1.00 90.69 101 GLY A N 1
ATOM 795 C CA . GLY A 1 101 ? -3.159 6.140 13.235 1.00 90.69 101 GLY A CA 1
ATOM 796 C C . GLY A 1 101 ? -2.276 7.387 13.388 1.00 90.69 101 GLY A C 1
ATOM 797 O O . GLY A 1 101 ? -2.035 7.797 14.520 1.00 90.69 101 GLY A O 1
ATOM 798 N N . GLY A 1 102 ? -1.805 7.987 12.289 1.00 89.94 102 GLY A N 1
ATOM 799 C CA . GLY A 1 102 ? -1.178 9.311 12.284 1.00 89.94 102 GLY A CA 1
ATOM 800 C C . GLY A 1 102 ? 0.244 9.352 12.832 1.00 89.94 102 GLY A C 1
ATOM 801 O O . GLY A 1 102 ? 0.783 10.439 13.008 1.00 89.94 102 GLY A O 1
ATOM 802 N N . VAL A 1 103 ? 0.856 8.198 13.103 1.00 91.06 103 VAL A N 1
ATOM 803 C CA . VAL A 1 103 ? 2.245 8.088 13.568 1.00 91.06 103 VAL A CA 1
ATOM 804 C C . VAL A 1 103 ? 2.945 6.904 12.912 1.00 91.06 103 VAL A C 1
ATOM 806 O O . VAL A 1 103 ? 2.318 5.865 12.696 1.00 91.06 103 VAL A O 1
ATOM 809 N N . ASP A 1 104 ? 4.234 7.021 12.617 1.00 87.81 104 ASP A N 1
ATOM 810 C CA . ASP A 1 104 ? 5.040 5.935 12.056 1.00 87.81 104 ASP A CA 1
ATOM 811 C C . ASP A 1 104 ? 5.511 4.937 13.133 1.00 87.81 104 ASP A C 1
ATOM 813 O O . ASP A 1 104 ? 5.011 4.916 14.264 1.00 87.81 104 ASP A O 1
ATOM 817 N N . GLU A 1 105 ? 6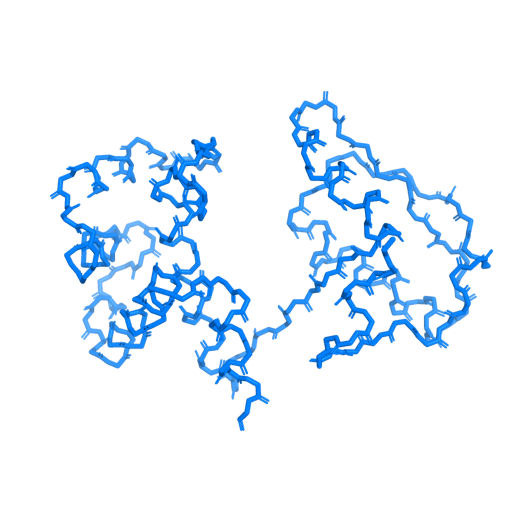.423 4.035 12.771 1.00 86.19 105 GLU A N 1
ATOM 818 C CA . GLU A 1 105 ? 6.998 3.041 13.691 1.00 86.19 105 GLU A CA 1
ATOM 819 C C . GLU A 1 105 ? 7.974 3.650 14.704 1.00 86.19 105 GLU A C 1
ATOM 821 O O . GLU A 1 105 ? 8.232 3.049 15.744 1.00 86.19 105 GLU A O 1
ATOM 826 N N . GLN A 1 106 ? 8.496 4.844 14.424 1.00 85.69 106 GLN A N 1
ATOM 827 C CA . GLN A 1 106 ? 9.365 5.616 15.307 1.00 85.69 106 GLN A CA 1
ATOM 828 C C . GLN A 1 106 ? 8.573 6.628 16.156 1.00 85.69 106 GLN A C 1
ATOM 830 O O . GLN A 1 106 ? 9.164 7.380 16.933 1.00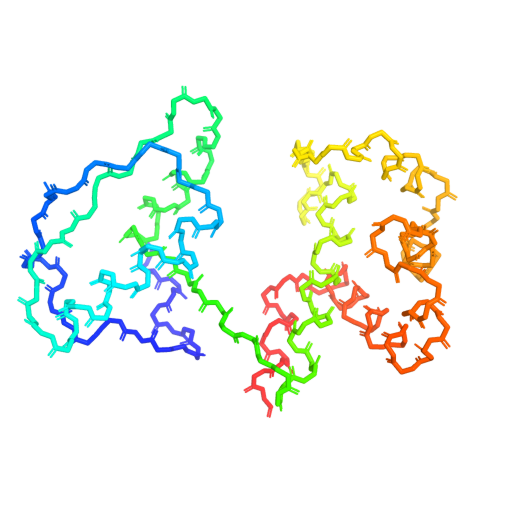 85.69 106 GLN A O 1
ATOM 835 N N . GLY A 1 107 ? 7.242 6.650 16.021 1.00 86.94 107 GLY A N 1
ATOM 836 C CA . GLY A 1 107 ? 6.348 7.574 16.714 1.00 86.94 107 GLY A CA 1
ATOM 837 C C . GLY A 1 107 ? 6.332 8.988 16.131 1.00 86.94 107 GLY A C 1
ATOM 838 O O . GLY A 1 107 ? 5.761 9.881 16.754 1.00 86.94 107 GLY A O 1
ATOM 839 N N . GLN A 1 108 ? 6.943 9.215 14.965 1.00 88.25 108 GLN A N 1
ATOM 840 C CA . GLN A 1 108 ? 6.874 10.506 14.287 1.00 88.25 108 GLN A CA 1
ATOM 841 C C . GLN A 1 108 ? 5.506 10.688 13.630 1.00 88.25 108 GLN A C 1
ATOM 843 O O . GLN A 1 108 ? 4.930 9.712 13.145 1.00 88.25 108 GLN A O 1
ATOM 848 N N . PRO A 1 109 ? 4.968 11.916 13.603 1.00 89.69 109 PRO A N 1
ATOM 849 C CA . PRO A 1 109 ? 3.667 12.174 13.011 1.00 89.69 109 PRO A CA 1
ATOM 850 C C . PRO A 1 109 ? 3.671 11.894 11.504 1.00 89.69 109 PRO A C 1
ATOM 852 O O . PRO A 1 109 ? 4.597 12.263 10.785 1.00 89.69 109 PRO A O 1
ATOM 855 N N . ILE A 1 110 ? 2.589 11.283 11.030 1.00 86.19 110 ILE A N 1
ATOM 856 C CA . ILE A 1 110 ? 2.287 11.091 9.615 1.00 86.19 110 ILE A CA 1
ATOM 857 C C . ILE A 1 110 ? 1.157 12.047 9.243 1.00 86.19 110 ILE A C 1
ATOM 859 O O . ILE A 1 110 ? 0.087 12.024 9.854 1.00 86.19 110 ILE A O 1
ATOM 863 N N . GLU A 1 111 ? 1.369 12.851 8.203 1.00 87.38 111 GLU A N 1
ATOM 864 C CA . GLU A 1 111 ? 0.291 13.632 7.605 1.00 87.38 111 GLU A CA 1
ATOM 865 C C . GLU A 1 111 ? -0.667 12.710 6.836 1.00 87.38 111 GLU A C 1
ATOM 867 O O . GLU A 1 111 ? -0.281 11.996 5.902 1.00 87.38 111 GLU A O 1
ATOM 872 N N . ILE A 1 112 ? -1.936 12.719 7.246 1.00 86.75 112 ILE A N 1
ATOM 873 C CA . ILE A 1 112 ? -2.981 11.908 6.623 1.00 86.75 112 ILE A CA 1
ATOM 874 C C . ILE A 1 112 ? -3.622 12.685 5.477 1.00 86.75 112 ILE A C 1
ATOM 876 O O . ILE A 1 112 ? -4.287 13.699 5.693 1.00 86.75 112 ILE A O 1
ATOM 880 N N . SER A 1 113 ? -3.451 12.173 4.259 1.00 86.44 113 SER A N 1
ATOM 881 C CA . SER A 1 113 ? -4.085 12.699 3.049 1.00 86.44 113 SER A CA 1
ATOM 882 C C . SER A 1 113 ? -5.250 11.790 2.653 1.00 86.44 113 SER A C 1
ATOM 884 O O . SER A 1 113 ? -5.102 10.880 1.841 1.00 86.44 113 SER A O 1
ATOM 886 N N . ASP A 1 114 ? -6.403 12.001 3.291 1.00 83.06 114 ASP A N 1
ATOM 887 C CA . ASP A 1 114 ? -7.626 11.218 3.083 1.00 83.06 114 ASP A CA 1
ATOM 888 C C . ASP A 1 114 ? -8.859 12.146 3.147 1.00 83.06 114 ASP A C 1
ATOM 890 O O . ASP A 1 114 ? -8.929 12.984 4.053 1.00 83.06 114 ASP A O 1
ATOM 894 N N . PRO A 1 115 ? -9.838 12.042 2.226 1.00 85.88 115 PRO A N 1
ATOM 895 C CA . PRO A 1 115 ? -11.074 12.828 2.288 1.00 85.88 115 PRO A CA 1
ATOM 896 C C . PRO A 1 115 ? -11.893 12.630 3.573 1.00 85.88 115 PRO A C 1
ATOM 898 O O . PRO A 1 115 ? -12.692 13.493 3.921 1.00 85.88 115 PRO A O 1
ATOM 901 N N . LEU A 1 116 ? -11.716 11.500 4.263 1.00 87.94 116 LEU A N 1
ATOM 902 C CA . LEU A 1 116 ? -12.372 11.161 5.526 1.00 87.94 116 LEU A CA 1
ATOM 903 C C . LEU A 1 116 ? -11.472 11.414 6.746 1.00 87.94 116 LEU A C 1
ATOM 905 O O . LEU A 1 116 ? -11.789 10.937 7.839 1.00 87.94 116 LEU A O 1
ATOM 909 N N . LYS A 1 117 ? -10.353 12.140 6.596 1.00 89.81 117 LYS A N 1
ATOM 910 C CA . LYS A 1 117 ? -9.336 12.309 7.650 1.00 89.81 117 LYS A CA 1
ATOM 911 C C . LYS A 1 117 ? -9.913 12.737 9.001 1.00 89.81 117 LYS A C 1
ATOM 913 O O . LYS A 1 117 ? -9.457 12.230 10.019 1.00 89.81 117 LYS A O 1
ATOM 918 N N . GLU A 1 118 ? -10.920 13.611 9.045 1.00 93.25 118 GLU A N 1
ATOM 919 C CA . GLU A 1 118 ? -11.521 14.068 10.302 1.00 93.25 118 GLU A CA 1
ATOM 920 C C . GLU A 1 118 ? -12.284 12.940 11.009 1.00 93.25 118 GLU A C 1
ATOM 922 O O . GLU A 1 118 ? -12.107 12.724 12.209 1.00 93.25 118 GLU A O 1
ATOM 927 N N . ALA A 1 119 ? -13.100 12.183 10.270 1.00 92.56 119 ALA A N 1
ATOM 928 C CA . ALA A 1 119 ? -13.848 11.050 10.815 1.00 92.56 119 ALA A CA 1
ATOM 929 C C . ALA A 1 119 ? -12.906 9.930 11.286 1.00 92.56 119 ALA A C 1
ATOM 931 O O . ALA A 1 119 ? -13.100 9.350 12.357 1.00 92.56 119 ALA A O 1
ATOM 932 N N . LEU A 1 120 ? -11.847 9.674 10.517 1.00 93.00 120 LEU A N 1
ATOM 933 C CA . LEU A 1 120 ? -10.811 8.702 10.856 1.00 93.00 120 LEU A CA 1
ATOM 934 C C . LEU A 1 120 ? -10.022 9.132 12.097 1.00 93.00 120 LEU A C 1
ATOM 936 O O . LEU A 1 120 ? -9.833 8.324 13.004 1.00 93.00 120 LEU A O 1
ATOM 940 N N . ALA A 1 121 ? -9.629 10.405 12.186 1.00 93.44 121 ALA A N 1
ATOM 941 C CA . ALA A 1 121 ? -8.946 10.952 13.354 1.00 93.44 121 ALA A CA 1
ATOM 942 C C . ALA A 1 121 ? -9.811 10.844 14.618 1.00 93.44 121 ALA A C 1
ATOM 944 O O . ALA A 1 121 ? -9.311 10.431 15.663 1.00 93.44 121 ALA A O 1
ATOM 945 N N . LEU A 1 122 ? -11.116 11.125 14.522 1.00 95.38 122 LEU A N 1
ATOM 946 C CA . LEU A 1 122 ? -12.054 10.929 15.631 1.00 95.38 122 LEU A CA 1
ATOM 947 C C . LEU A 1 122 ? -12.151 9.455 16.044 1.00 95.38 122 LEU A C 1
ATOM 949 O O . LEU A 1 122 ? -12.106 9.161 17.238 1.00 95.38 122 LEU A O 1
ATOM 953 N N . ALA A 1 123 ? -12.251 8.524 15.093 1.00 95.38 123 ALA A N 1
ATOM 954 C CA . ALA A 1 123 ? -12.289 7.092 15.396 1.00 95.38 123 ALA A CA 1
ATOM 955 C C . ALA A 1 123 ? -11.003 6.623 16.098 1.00 95.38 123 ALA A C 1
ATOM 957 O O . ALA A 1 123 ? -11.059 5.857 17.061 1.00 95.38 123 ALA A O 1
ATOM 958 N N . VAL A 1 124 ? -9.844 7.119 15.656 1.00 95.81 124 VAL A N 1
ATOM 959 C CA . VAL A 1 124 ? -8.540 6.839 16.271 1.00 95.81 124 VAL A CA 1
ATOM 960 C C . VAL A 1 124 ? -8.444 7.435 17.677 1.00 95.81 124 VAL A C 1
ATOM 962 O O . VAL A 1 124 ? -7.996 6.748 18.591 1.00 95.81 124 VAL A O 1
ATOM 965 N N . GLN A 1 125 ? -8.888 8.679 17.870 1.00 96.31 125 GLN A N 1
ATOM 966 C CA . GLN A 1 125 ? -8.846 9.371 19.160 1.00 96.31 125 GLN A CA 1
ATOM 967 C C . GLN A 1 125 ? -9.725 8.691 20.219 1.00 96.31 125 GLN A C 1
ATOM 969 O O . GLN A 1 125 ? -9.345 8.630 21.386 1.00 96.31 125 GLN A O 1
ATOM 974 N N . HIS A 1 126 ? -10.880 8.156 19.818 1.00 97.00 126 HIS A N 1
ATOM 975 C CA . HIS A 1 126 ? -11.838 7.511 20.720 1.00 97.00 126 HIS A CA 1
ATOM 976 C C . HIS A 1 126 ? -11.633 5.995 20.859 1.00 97.00 126 HIS A C 1
ATOM 978 O O . HIS A 1 126 ? -12.509 5.302 21.378 1.00 97.00 126 HIS A O 1
ATOM 984 N N . SER A 1 127 ? -10.500 5.456 20.400 1.00 97.69 127 SER A N 1
ATOM 985 C CA . SER A 1 127 ? -10.202 4.029 20.522 1.00 97.69 127 SER A CA 1
ATOM 986 C C . SER A 1 127 ? -8.777 3.748 20.994 1.00 97.69 127 SER A C 1
ATOM 988 O O . SER A 1 127 ? -7.777 4.263 20.477 1.00 97.69 127 SER A O 1
ATOM 990 N N . GLU A 1 128 ? -8.669 2.841 21.962 1.00 96.50 128 GLU A N 1
ATOM 991 C CA . GLU A 1 128 ? -7.381 2.304 22.390 1.00 96.50 128 GLU A CA 1
ATOM 992 C C . GLU A 1 128 ? -6.679 1.578 21.238 1.00 96.50 128 GLU A C 1
ATOM 994 O O . GLU A 1 128 ? -7.311 0.991 20.354 1.00 96.50 128 GLU A O 1
ATOM 999 N N . GLN A 1 129 ? -5.347 1.632 21.234 1.00 94.12 129 GLN A N 1
ATOM 1000 C CA . GLN A 1 129 ? -4.543 0.930 20.242 1.00 94.12 129 GLN A CA 1
ATOM 1001 C C . GLN A 1 129 ? -4.720 -0.590 20.418 1.00 94.12 129 GLN A C 1
ATOM 1003 O O . GLN A 1 129 ? -4.723 -1.091 21.537 1.00 94.12 129 GLN A O 1
ATOM 1008 N N . GLY A 1 130 ? -4.903 -1.319 19.315 1.00 95.19 130 GLY A N 1
ATOM 1009 C CA . GLY A 1 130 ? -5.150 -2.764 19.328 1.00 95.19 130 GLY A CA 1
ATOM 1010 C C . GLY A 1 130 ? -6.487 -3.107 18.677 1.00 95.19 130 GLY A C 1
ATOM 1011 O O . GLY A 1 130 ? -6.899 -2.459 17.716 1.00 95.19 130 GLY A O 1
ATOM 1012 N N . GLU A 1 131 ? -7.187 -4.116 19.191 1.00 96.94 131 GLU A N 1
ATOM 1013 C CA . GLU A 1 131 ? -8.453 -4.561 18.591 1.00 96.94 131 GLU A CA 1
ATOM 1014 C C . GLU A 1 131 ? -9.559 -3.500 18.639 1.00 96.94 131 GLU A C 1
ATOM 1016 O O . GLU A 1 131 ? -10.395 -3.437 17.738 1.00 96.94 131 GLU A O 1
ATOM 1021 N N . ALA A 1 132 ? -9.572 -2.657 19.678 1.00 97.31 132 ALA A N 1
ATOM 1022 C CA . ALA A 1 132 ? -10.536 -1.566 19.795 1.00 97.31 132 ALA A CA 1
ATOM 1023 C C . ALA A 1 132 ? -10.392 -0.572 18.630 1.00 97.31 132 ALA A C 1
ATOM 1025 O O . ALA A 1 132 ? -11.399 -0.206 18.023 1.00 97.31 132 ALA A O 1
ATOM 1026 N N . ARG A 1 133 ? -9.150 -0.225 18.255 1.00 97.56 133 ARG A N 1
ATOM 1027 C CA . ARG A 1 133 ? -8.828 0.577 17.062 1.00 97.56 133 ARG A CA 1
ATOM 1028 C C . ARG A 1 133 ? -9.382 -0.054 15.789 1.00 97.56 133 ARG A C 1
ATOM 1030 O O . ARG A 1 133 ? -10.035 0.623 15.002 1.00 97.56 133 ARG A O 1
ATOM 1037 N N . VAL A 1 134 ? -9.153 -1.356 15.604 1.00 97.31 134 VAL A N 1
ATOM 1038 C CA . VAL A 1 134 ? -9.627 -2.090 14.421 1.00 97.31 134 VAL A CA 1
ATOM 1039 C C . VAL A 1 134 ? -11.149 -2.051 14.343 1.00 97.31 134 VAL A C 1
ATOM 1041 O O . VAL A 1 134 ? -11.694 -1.707 13.299 1.00 97.31 134 VAL A O 1
ATOM 1044 N N . ARG A 1 135 ? -11.847 -2.323 15.453 1.00 96.81 135 ARG A N 1
ATOM 1045 C CA . ARG A 1 135 ? -13.316 -2.259 15.507 1.00 96.81 135 ARG A CA 1
ATOM 1046 C C . ARG A 1 135 ? -13.849 -0.858 15.196 1.00 96.81 135 ARG A C 1
ATOM 1048 O O . ARG A 1 135 ? -14.791 -0.737 14.420 1.00 96.81 135 ARG A O 1
ATOM 1055 N N . ALA A 1 136 ? -13.236 0.188 15.749 1.00 97.31 136 ALA A N 1
ATOM 1056 C CA . ALA A 1 136 ? -13.646 1.572 15.507 1.00 97.31 136 ALA A CA 1
ATOM 1057 C C . ALA A 1 136 ? -13.457 2.002 14.041 1.00 97.31 136 ALA A C 1
ATOM 1059 O O . ALA A 1 136 ? -14.306 2.695 13.482 1.00 97.31 136 ALA A O 1
ATOM 1060 N N . LEU A 1 137 ? -12.369 1.564 13.400 1.00 95.69 137 LEU A N 1
ATOM 1061 C CA . LEU A 1 137 ? -12.107 1.850 11.988 1.00 95.69 137 LEU A CA 1
ATOM 1062 C C . LEU A 1 137 ? -13.001 1.020 11.057 1.00 95.69 137 LEU A C 1
ATOM 1064 O O . LEU A 1 137 ? -13.495 1.549 10.067 1.00 95.69 137 LEU A O 1
ATOM 1068 N N . LEU A 1 138 ? -13.281 -0.245 11.388 1.00 94.19 138 LEU A N 1
ATOM 1069 C CA . LEU A 1 138 ? -14.228 -1.074 10.630 1.00 94.19 138 LEU A CA 1
ATOM 1070 C C . LEU A 1 138 ? -15.670 -0.560 10.704 1.00 94.19 138 LEU A C 1
ATOM 1072 O O . LEU A 1 138 ? -16.444 -0.808 9.788 1.00 94.19 138 LEU A O 1
ATOM 1076 N N . ALA A 1 139 ? -16.028 0.194 11.746 1.00 94.38 139 ALA A N 1
ATOM 1077 C CA . ALA A 1 139 ? -17.348 0.813 11.870 1.00 94.38 139 ALA A CA 1
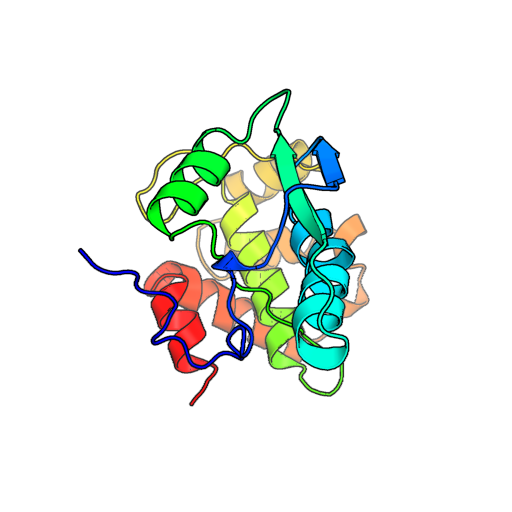ATOM 1078 C C . ALA A 1 139 ? -17.600 1.965 10.871 1.00 94.38 139 ALA A C 1
ATOM 1080 O O . ALA A 1 139 ? -18.716 2.481 10.813 1.00 94.38 139 ALA A O 1
ATOM 1081 N N . GLN A 1 140 ? -16.602 2.374 10.078 1.00 89.50 140 GLN A N 1
ATOM 1082 C CA . GLN A 1 140 ? -16.783 3.363 9.015 1.00 89.50 140 GLN A CA 1
ATOM 1083 C C . GLN A 1 140 ? -17.573 2.755 7.842 1.00 89.50 140 GLN A C 1
ATOM 1085 O O . GLN A 1 140 ? -16.995 2.218 6.895 1.00 89.50 140 GLN A O 1
ATOM 1090 N N . GLU A 1 141 ? -18.906 2.851 7.898 1.00 86.81 141 GLU A N 1
ATOM 1091 C CA . GLU A 1 141 ? -19.826 2.267 6.902 1.00 86.81 141 GLU A CA 1
ATOM 1092 C C . GLU A 1 141 ? -19.552 2.774 5.474 1.00 86.81 141 GLU A C 1
ATOM 1094 O O . GLU A 1 141 ? -19.693 2.020 4.515 1.00 86.81 141 GLU A O 1
ATOM 1099 N N . THR A 1 142 ? -19.083 4.015 5.315 1.00 82.31 142 THR A N 1
ATOM 1100 C CA . THR A 1 142 ? -18.697 4.581 4.009 1.00 82.31 142 THR A CA 1
ATOM 1101 C C . THR A 1 142 ? -17.497 3.884 3.366 1.00 82.31 142 THR A C 1
ATOM 1103 O O . THR A 1 142 ? -17.335 3.971 2.151 1.00 82.31 142 THR A O 1
ATOM 1106 N N . ILE A 1 143 ? -16.664 3.199 4.157 1.00 82.06 143 ILE A N 1
ATOM 1107 C CA . ILE A 1 143 ? -15.468 2.485 3.694 1.00 82.06 143 ILE A CA 1
ATOM 1108 C C . ILE A 1 143 ? -15.747 0.984 3.590 1.00 82.06 143 ILE A C 1
ATOM 1110 O O . ILE A 1 143 ? -15.400 0.357 2.591 1.00 82.06 143 ILE A O 1
ATOM 1114 N N . PHE A 1 144 ? -16.357 0.403 4.626 1.00 82.06 144 PHE A N 1
ATOM 1115 C CA . PHE A 1 144 ? -16.460 -1.050 4.782 1.00 82.06 144 PHE A CA 1
ATOM 1116 C C . PHE A 1 144 ? -17.873 -1.608 4.602 1.00 82.06 144 PHE A C 1
ATOM 1118 O O . PHE A 1 144 ? -18.042 -2.824 4.651 1.00 82.06 144 PHE A O 1
ATOM 1125 N N . GLY A 1 145 ? -18.885 -0.757 4.411 1.00 80.25 145 GLY A N 1
ATOM 1126 C CA . GLY A 1 145 ? -20.277 -1.193 4.422 1.00 80.25 145 GLY A CA 1
ATOM 1127 C C . GLY A 1 145 ? -20.670 -1.819 5.764 1.00 80.25 145 GLY A C 1
ATOM 1128 O O . GLY A 1 145 ? -20.071 -1.550 6.806 1.00 80.25 145 GLY A O 1
ATOM 1129 N N . ARG A 1 146 ? -21.703 -2.665 5.741 1.00 85.44 146 ARG A N 1
ATOM 1130 C CA . ARG A 1 146 ? -22.183 -3.414 6.922 1.00 85.44 146 ARG A CA 1
ATOM 1131 C C . ARG A 1 146 ? -21.849 -4.900 6.871 1.00 85.44 146 ARG A C 1
ATOM 1133 O O . ARG A 1 146 ? -21.969 -5.591 7.876 1.00 85.44 146 ARG A O 1
ATOM 1140 N N . ASP A 1 147 ? -21.461 -5.390 5.704 1.00 74.06 147 ASP A N 1
ATOM 1141 C CA . ASP A 1 147 ? -21.167 -6.788 5.420 1.00 74.06 147 ASP A CA 1
ATOM 1142 C C . ASP A 1 147 ? -19.763 -7.181 5.891 1.00 74.06 147 ASP A C 1
ATOM 1144 O O . ASP A 1 147 ? -19.615 -8.194 6.575 1.00 74.06 147 ASP A O 1
ATOM 1148 N N . LEU A 1 148 ? -18.740 -6.366 5.612 1.00 75.19 148 LEU A N 1
ATOM 1149 C CA . LEU A 1 148 ? -17.365 -6.685 6.009 1.00 75.19 148 LEU A CA 1
ATOM 1150 C C . LEU A 1 148 ? -17.158 -6.697 7.533 1.00 75.19 148 LEU A C 1
ATOM 1152 O O . LEU A 1 148 ? -16.569 -7.662 8.026 1.00 75.19 148 LEU A O 1
ATOM 1156 N N . PRO A 1 149 ? -17.657 -5.721 8.320 1.00 85.06 149 PRO A N 1
ATOM 1157 C CA . PRO A 1 149 ? -17.551 -5.780 9.780 1.00 85.06 149 PRO A CA 1
ATOM 1158 C C . PRO A 1 149 ? -18.345 -6.939 10.404 1.00 85.06 149 PRO A C 1
ATOM 1160 O O . PRO A 1 149 ? -18.070 -7.320 11.541 1.00 85.06 149 PRO A O 1
ATOM 1163 N N . ALA A 1 150 ? -19.318 -7.504 9.677 1.00 81.12 150 ALA A N 1
ATOM 1164 C CA . ALA A 1 150 ? -20.095 -8.664 10.106 1.00 81.12 150 ALA A CA 1
ATOM 1165 C C . ALA A 1 150 ? -19.440 -10.013 9.735 1.00 81.12 150 ALA A C 1
ATOM 1167 O O . ALA A 1 150 ? -19.767 -11.030 10.352 1.00 81.12 150 ALA A O 1
ATOM 1168 N N . ASP A 1 151 ? -18.502 -10.061 8.777 1.00 81.00 151 ASP A N 1
ATOM 1169 C CA . ASP A 1 151 ? -17.740 -11.281 8.472 1.00 81.00 151 ASP A CA 1
ATOM 1170 C C . ASP A 1 151 ? -16.627 -11.492 9.514 1.00 81.00 151 ASP A C 1
ATOM 1172 O O . ASP A 1 151 ? -15.549 -10.893 9.467 1.00 81.00 151 ASP A O 1
ATOM 1176 N N . GLY A 1 152 ? -16.866 -12.416 10.449 1.00 81.00 152 GLY A N 1
ATOM 1177 C CA . GLY A 1 152 ? -15.915 -12.741 11.513 1.00 81.00 152 GLY A CA 1
ATOM 1178 C C . GLY A 1 152 ? -14.532 -13.189 11.020 1.00 81.00 152 GLY A C 1
ATOM 1179 O O . GLY A 1 152 ? -13.535 -12.895 11.679 1.00 81.00 152 GLY A O 1
ATOM 1180 N N . ARG A 1 153 ? -14.425 -13.840 9.850 1.00 82.19 153 ARG A N 1
ATOM 1181 C CA . ARG A 1 153 ? -13.122 -14.239 9.283 1.00 82.19 153 ARG A CA 1
ATOM 1182 C C . ARG A 1 153 ? -12.357 -13.020 8.794 1.00 82.19 153 ARG A C 1
ATOM 1184 O O . ARG A 1 153 ? -11.144 -12.942 8.998 1.00 82.19 153 ARG A O 1
ATOM 1191 N N . PHE A 1 154 ? -13.049 -12.076 8.159 1.00 80.19 154 PHE A N 1
ATOM 1192 C CA . PHE A 1 154 ? -12.453 -10.812 7.741 1.00 80.19 154 PHE A CA 1
ATOM 1193 C C . PHE A 1 154 ? -11.945 -10.034 8.958 1.00 80.19 154 PHE A C 1
ATOM 1195 O O . PHE A 1 154 ? -10.751 -9.740 9.028 1.00 80.19 154 PHE A O 1
ATOM 1202 N N . VAL A 1 155 ? -12.802 -9.807 9.959 1.00 85.25 155 VAL A N 1
ATOM 1203 C CA . VAL A 1 155 ? -12.451 -9.078 11.191 1.00 85.25 155 VAL A CA 1
ATOM 1204 C C . VAL A 1 155 ? -11.261 -9.722 11.902 1.00 85.25 155 VAL A C 1
ATOM 1206 O O . VAL A 1 155 ? -10.300 -9.032 12.247 1.00 85.25 155 VAL A O 1
ATOM 1209 N N . GLN A 1 156 ? -11.277 -11.046 12.082 1.00 84.12 156 GLN A N 1
ATOM 1210 C CA . GLN A 1 156 ? -10.181 -11.772 12.726 1.00 84.12 156 GLN A CA 1
ATOM 1211 C C . GLN A 1 156 ? -8.871 -11.636 11.940 1.00 84.12 156 GLN A C 1
ATOM 1213 O O . GLN A 1 156 ? -7.810 -11.414 12.527 1.00 84.12 156 GLN A O 1
ATOM 1218 N N . THR A 1 157 ? -8.936 -11.721 10.611 1.00 83.94 157 THR A N 1
ATOM 1219 C CA . THR A 1 157 ? -7.748 -11.626 9.758 1.00 83.94 157 THR A CA 1
ATOM 1220 C C . THR A 1 157 ? -7.175 -10.201 9.755 1.00 83.94 157 THR A C 1
ATOM 1222 O O . THR A 1 157 ? -5.960 -10.055 9.889 1.00 83.94 157 THR A O 1
ATOM 1225 N N . VAL A 1 158 ? -8.018 -9.157 9.673 1.00 85.06 158 VAL A N 1
ATOM 1226 C CA . VAL A 1 158 ? -7.586 -7.742 9.740 1.00 85.06 158 VAL A CA 1
ATOM 1227 C C . VAL A 1 158 ? -6.926 -7.481 11.084 1.00 85.06 158 VAL A C 1
ATOM 1229 O O . VAL A 1 158 ? -5.823 -6.945 11.141 1.00 85.06 158 VAL A O 1
ATOM 1232 N N . THR A 1 159 ? -7.580 -7.916 12.161 1.00 94.31 159 THR A N 1
ATOM 1233 C CA . THR A 1 159 ? -7.100 -7.722 13.529 1.00 94.31 159 THR A CA 1
ATOM 1234 C C . THR A 1 159 ? -5.739 -8.376 13.724 1.00 94.31 159 THR A C 1
ATOM 1236 O O . THR A 1 159 ? -4.813 -7.731 14.210 1.00 94.31 159 THR A O 1
ATOM 1239 N N . ARG A 1 160 ? -5.574 -9.624 13.268 1.00 92.44 160 ARG A N 1
ATOM 1240 C CA . ARG A 1 160 ? -4.296 -10.342 13.342 1.00 92.44 160 ARG A CA 1
ATOM 1241 C C . ARG A 1 160 ? -3.164 -9.564 12.671 1.00 92.44 160 ARG A C 1
ATOM 1243 O O . ARG A 1 160 ? -2.101 -9.409 13.267 1.00 92.44 160 ARG A O 1
ATOM 1250 N N . TYR A 1 161 ? -3.377 -9.074 11.450 1.00 89.56 161 TYR A N 1
ATOM 1251 C CA . TYR A 1 161 ? -2.333 -8.337 10.737 1.00 89.56 161 TYR A CA 1
ATOM 1252 C C . TYR A 1 161 ? -2.094 -6.947 11.312 1.00 89.56 161 TYR A C 1
ATOM 1254 O O . TYR A 1 161 ? -0.945 -6.533 11.400 1.00 89.56 161 TYR A O 1
ATOM 1262 N N . TYR A 1 162 ? -3.136 -6.257 11.773 1.00 94.88 162 TYR A N 1
ATOM 1263 C CA . TYR A 1 162 ? -2.983 -4.969 12.441 1.00 94.88 162 TYR A CA 1
ATOM 1264 C C . TYR A 1 162 ? -2.128 -5.104 13.706 1.00 94.88 162 TYR A C 1
ATOM 1266 O O . TYR A 1 162 ? -1.176 -4.350 13.891 1.00 94.88 162 TYR A O 1
ATOM 1274 N N . LEU A 1 163 ? -2.406 -6.112 14.538 1.00 96.06 163 LEU A N 1
ATOM 1275 C CA . LEU A 1 163 ? -1.605 -6.399 15.729 1.00 96.06 163 LEU A CA 1
ATOM 1276 C C . LEU A 1 163 ? -0.166 -6.782 15.366 1.00 96.06 163 LEU A C 1
ATOM 1278 O O . LEU A 1 163 ? 0.765 -6.343 16.034 1.00 96.06 163 LEU A O 1
ATOM 1282 N N . SER A 1 164 ? 0.036 -7.548 14.290 1.00 93.25 164 SER A N 1
ATOM 1283 C CA . SER A 1 164 ? 1.379 -7.882 13.801 1.00 93.25 164 SER A CA 1
ATOM 1284 C C . SER A 1 164 ? 2.164 -6.627 13.393 1.00 93.25 164 SER A C 1
ATOM 1286 O O . SER A 1 164 ? 3.287 -6.434 13.856 1.00 93.25 164 SER A O 1
ATOM 1288 N N . LEU A 1 165 ? 1.540 -5.718 12.635 1.00 91.69 165 LEU A N 1
ATOM 1289 C CA . LEU A 1 165 ? 2.140 -4.446 12.219 1.00 91.69 165 LEU A CA 1
ATOM 1290 C C . LEU A 1 165 ? 2.489 -3.552 13.408 1.00 91.69 165 LEU A C 1
ATOM 1292 O O . LEU A 1 165 ? 3.546 -2.932 13.430 1.00 91.69 165 LEU A O 1
ATOM 1296 N N . VAL A 1 166 ? 1.607 -3.482 14.401 1.00 93.31 166 VAL A N 1
ATOM 1297 C CA . VAL A 1 166 ? 1.826 -2.690 15.613 1.00 93.31 166 VAL A CA 1
ATOM 1298 C C . VAL A 1 166 ? 2.962 -3.260 16.464 1.00 93.31 166 VAL A C 1
ATOM 1300 O O . VAL A 1 166 ? 3.802 -2.500 16.934 1.00 93.31 166 VAL A O 1
ATOM 1303 N N . ASN A 1 167 ? 2.994 -4.580 16.661 1.00 93.50 167 ASN A N 1
ATOM 1304 C CA . ASN A 1 167 ? 3.912 -5.220 17.606 1.00 93.50 167 ASN A CA 1
ATOM 1305 C C . ASN A 1 167 ? 5.288 -5.529 17.007 1.00 93.50 167 ASN A C 1
ATOM 1307 O O . ASN A 1 167 ? 6.271 -5.628 17.741 1.00 93.50 167 ASN A O 1
ATOM 1311 N N . HIS A 1 168 ? 5.362 -5.737 15.692 1.00 92.38 168 HIS A N 1
ATOM 1312 C CA . HIS A 1 168 ? 6.566 -6.233 15.021 1.00 92.38 168 HIS A CA 1
ATOM 1313 C C . HIS A 1 168 ? 7.028 -5.348 13.859 1.00 92.38 168 HIS A C 1
ATOM 1315 O O . HIS A 1 168 ? 8.127 -5.547 13.340 1.00 92.38 168 HIS A O 1
ATOM 1321 N N . GLY A 1 169 ? 6.213 -4.377 13.447 1.00 87.81 169 GLY A N 1
ATOM 1322 C CA . GLY A 1 169 ? 6.491 -3.526 12.298 1.00 87.81 169 GLY A CA 1
ATOM 1323 C C . GLY A 1 169 ? 6.236 -4.207 10.951 1.00 87.81 169 GLY A C 1
ATOM 1324 O O . GLY A 1 169 ? 6.036 -5.424 10.837 1.00 87.81 169 GLY A O 1
ATOM 1325 N N . VAL A 1 170 ? 6.250 -3.398 9.897 1.00 83.00 170 VAL A N 1
ATOM 1326 C CA . VAL A 1 170 ? 5.942 -3.770 8.514 1.00 83.00 170 VAL A CA 1
ATOM 1327 C C . VAL A 1 170 ? 6.892 -4.855 8.024 1.00 83.00 170 VAL A C 1
ATOM 1329 O O . VAL A 1 170 ? 6.443 -5.876 7.508 1.00 83.00 170 VAL A O 1
ATOM 1332 N N . LYS A 1 171 ? 8.204 -4.680 8.224 1.00 80.00 171 LYS A N 1
ATOM 1333 C CA . LYS A 1 171 ? 9.211 -5.615 7.700 1.00 80.00 171 LYS A CA 1
ATOM 1334 C C . LYS A 1 171 ? 9.009 -7.036 8.233 1.00 80.00 171 LYS A C 1
ATOM 1336 O O . LYS A 1 171 ? 8.943 -7.971 7.439 1.00 80.00 171 LYS A O 1
ATOM 1341 N N . ALA A 1 172 ? 8.890 -7.193 9.551 1.00 83.81 172 ALA A N 1
ATOM 1342 C CA . ALA A 1 172 ? 8.716 -8.506 10.169 1.00 83.81 172 ALA A CA 1
ATOM 1343 C C . ALA A 1 172 ? 7.359 -9.128 9.803 1.00 83.81 172 ALA A C 1
ATOM 1345 O O . ALA A 1 172 ? 7.287 -10.317 9.495 1.00 83.81 172 ALA A O 1
ATOM 1346 N N . THR A 1 173 ? 6.299 -8.312 9.751 1.00 83.50 173 THR A N 1
ATOM 1347 C CA . THR A 1 173 ? 4.960 -8.762 9.341 1.00 83.50 173 THR A CA 1
ATOM 1348 C C . THR A 1 173 ? 4.967 -9.327 7.918 1.00 83.50 173 THR A C 1
ATOM 1350 O O . THR A 1 173 ? 4.419 -10.399 7.674 1.00 83.50 173 THR A O 1
ATOM 1353 N N . LEU A 1 174 ? 5.619 -8.642 6.972 1.00 77.44 174 LEU A N 1
ATOM 1354 C CA . LEU A 1 174 ? 5.705 -9.089 5.578 1.00 77.44 174 LEU A CA 1
ATOM 1355 C C . LEU A 1 174 ? 6.592 -10.331 5.403 1.00 77.44 174 LEU A C 1
ATOM 1357 O O . LEU A 1 174 ? 6.295 -11.191 4.577 1.00 77.44 174 LEU A O 1
ATOM 1361 N N . GLN A 1 175 ? 7.654 -10.470 6.198 1.00 73.31 175 GLN A N 1
ATOM 1362 C CA . GLN A 1 175 ? 8.482 -11.680 6.187 1.00 73.31 175 GLN A CA 1
ATOM 1363 C C . GLN A 1 175 ? 7.700 -12.915 6.651 1.00 73.31 175 GLN A C 1
ATOM 1365 O O . GLN A 1 175 ? 7.845 -13.978 6.059 1.00 73.31 175 GLN A O 1
ATOM 1370 N N . ALA A 1 176 ? 6.824 -12.771 7.648 1.00 73.25 176 ALA A N 1
ATOM 1371 C CA . ALA A 1 176 ? 5.983 -13.866 8.137 1.00 73.25 176 ALA A CA 1
ATOM 1372 C C . ALA A 1 176 ? 4.866 -14.279 7.157 1.00 73.25 176 ALA A C 1
ATOM 1374 O O . ALA A 1 176 ? 4.252 -15.325 7.336 1.00 73.25 176 ALA A O 1
ATOM 1375 N N . LEU A 1 177 ? 4.581 -13.461 6.139 1.00 67.00 177 LEU A N 1
ATOM 1376 C CA . LEU A 1 177 ? 3.588 -13.748 5.097 1.00 67.00 177 LEU A CA 1
ATOM 1377 C C . LEU A 1 177 ? 4.143 -14.540 3.915 1.00 67.00 177 LEU A C 1
ATOM 1379 O O . LEU A 1 177 ? 3.366 -15.051 3.114 1.00 67.00 177 LEU A O 1
ATOM 1383 N N . THR A 1 178 ? 5.466 -14.567 3.765 1.00 55.19 178 THR A N 1
ATOM 1384 C CA . THR A 1 178 ? 6.152 -15.166 2.611 1.00 55.19 178 THR A CA 1
ATOM 1385 C C . THR A 1 178 ? 6.797 -16.519 2.936 1.00 55.19 178 THR A C 1
ATOM 1387 O O . THR A 1 178 ? 7.524 -17.051 2.098 1.00 55.19 178 THR A O 1
ATOM 1390 N N . GLN A 1 179 ? 6.521 -17.066 4.127 1.00 42.62 179 GLN A N 1
ATOM 1391 C CA . GLN A 1 179 ? 6.853 -18.431 4.561 1.00 42.62 179 GLN A CA 1
ATOM 1392 C C . GLN A 1 179 ? 5.608 -19.316 4.505 1.00 42.62 179 GLN A C 1
ATOM 1394 O O . GLN A 1 179 ? 5.767 -20.502 4.148 1.00 42.62 179 GLN A O 1
#

Organism: NCBI:txid1089444

Radius of gyration: 18.39 Å; chains: 1; bounding box: 48×38×47 Å

InterPro domains:
  IPR008927 6-phosphogluconate dehydrogenase-like, C-terminal domain superfamily [SSF48179] (87-177)
  IPR013118 Mannitol dehydrogenase, C-terminal [PF08125] (90-165)
  IPR036291 NAD(P)-binding domain superfamily [SSF51735] (3-93)
  IPR050988 Mannitol Dehydrogena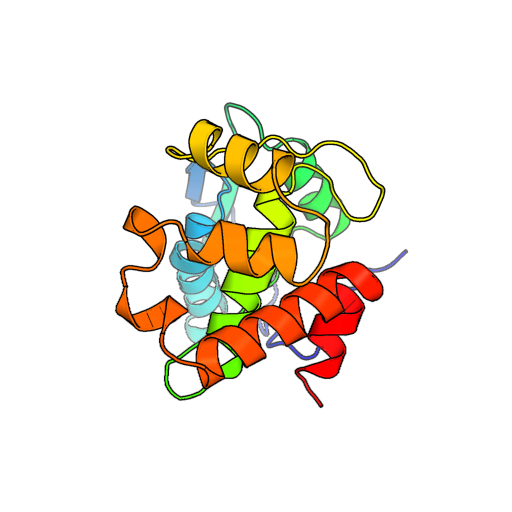se/Oxidoreductase [PTHR43362] (4-92)

Sequence (179 aa):
MTASLLTANAQRPDYDRNTLTPRIVHLGFGAFHRAHQAVYADRLAAEHASDWGYCDINLIGGEQQIADLKRQDLLFSVAEMSPQAWYCRVVGVAGWMRYVGGVDEQGQPIEISDPLKEALALAVQHSEQGEARVRALLAQETIFGRDLPADGRFVQTVTRYYLSLVNHGVKATLQALTQ